Protein AF-A0A2N3H0E6-F1 (afdb_monomer_lite)

Foldseek 3Di:
DDPVCVVVLLVVLLVLLLLLLLVWQQVLLLVLLLVLLLQQQAAPRDPVSPVVSVVSLVVSRCVTPVVVLVVQLVCLVVLHDDLSPDPPSVSSVSNSVSNSCSNSVQRHVVLSVQLSVQLNVDHPRCSSVSSNVSSNVSSVVSNVVSVVVVVVD

Structure (mmCIF, N/CA/C/O backbone):
data_AF-A0A2N3H0E6-F1
#
_entry.id   AF-A0A2N3H0E6-F1
#
loop_
_atom_site.group_PDB
_atom_site.id
_atom_site.type_symbol
_atom_site.label_atom_id
_atom_site.label_alt_id
_atom_site.label_comp_id
_atom_site.label_asym_id
_atom_site.label_entity_id
_atom_site.label_seq_id
_atom_site.pdbx_PDB_ins_code
_atom_site.Cartn_x
_atom_site.Cartn_y
_atom_site.Cartn_z
_atom_site.occupancy
_atom_site.B_iso_or_equiv
_atom_site.auth_seq_id
_atom_site.auth_comp_id
_atom_site.auth_asym_id
_atom_site.auth_atom_id
_atom_site.pdbx_PDB_model_num
ATOM 1 N N . MET A 1 1 ? 5.108 -6.457 -32.841 1.00 70.19 1 MET A N 1
ATOM 2 C CA . MET A 1 1 ? 5.051 -7.295 -31.620 1.00 70.19 1 MET A CA 1
ATOM 3 C C . MET A 1 1 ? 3.881 -8.256 -31.773 1.00 70.19 1 MET A C 1
ATOM 5 O O . MET A 1 1 ? 2.819 -7.791 -32.167 1.00 70.19 1 MET A O 1
ATOM 9 N N . SER A 1 2 ? 4.055 -9.562 -31.554 1.00 88.44 2 SER A N 1
ATOM 10 C CA . SER A 1 2 ? 2.933 -10.513 -31.631 1.00 88.44 2 SER A CA 1
ATOM 11 C C . SER A 1 2 ? 2.057 -10.426 -30.376 1.00 88.44 2 SER A C 1
ATOM 13 O O . SER A 1 2 ? 2.540 -10.040 -29.311 1.00 88.44 2 SER A O 1
ATOM 15 N N . PHE A 1 3 ? 0.779 -10.808 -30.479 1.00 88.19 3 PHE A N 1
ATOM 16 C CA . PHE A 1 3 ? -0.128 -10.868 -29.324 1.00 88.19 3 PHE A CA 1
ATOM 17 C C . PHE A 1 3 ? 0.432 -11.765 -28.209 1.00 88.19 3 PHE A C 1
ATOM 19 O O . PHE A 1 3 ? 0.458 -11.368 -27.048 1.00 88.19 3 PHE A O 1
ATOM 26 N N . ALA A 1 4 ? 0.982 -12.927 -28.574 1.00 89.06 4 ALA A N 1
ATOM 27 C CA . ALA A 1 4 ? 1.628 -13.834 -27.630 1.00 89.06 4 ALA A CA 1
ATOM 28 C C . ALA A 1 4 ? 2.804 -13.172 -26.888 1.00 89.06 4 ALA A C 1
ATOM 30 O O . ALA A 1 4 ? 2.908 -13.322 -25.676 1.00 89.06 4 ALA A O 1
ATOM 31 N N . ALA A 1 5 ? 3.650 -12.398 -27.582 1.00 85.50 5 ALA A N 1
ATOM 32 C CA . ALA A 1 5 ? 4.758 -11.669 -26.957 1.00 85.50 5 ALA A CA 1
ATOM 33 C C . ALA A 1 5 ? 4.280 -10.552 -26.012 1.00 85.50 5 ALA A C 1
ATOM 35 O O . ALA A 1 5 ? 4.937 -10.258 -25.016 1.00 85.50 5 ALA A O 1
ATOM 36 N N . LEU A 1 6 ? 3.132 -9.935 -26.306 1.00 89.00 6 LEU A N 1
ATOM 37 C CA . LEU A 1 6 ? 2.523 -8.924 -25.441 1.00 89.00 6 LEU A CA 1
ATOM 38 C C . LEU A 1 6 ? 2.004 -9.548 -24.144 1.00 89.00 6 LEU A C 1
ATOM 40 O O . LEU A 1 6 ? 2.317 -9.059 -23.060 1.00 89.00 6 LEU A O 1
ATOM 44 N N . VAL A 1 7 ? 1.278 -10.661 -24.247 1.00 90.31 7 VAL A N 1
ATOM 45 C CA . VAL A 1 7 ? 0.735 -11.373 -23.083 1.00 90.31 7 VAL A CA 1
ATOM 46 C C . VAL A 1 7 ? 1.852 -11.929 -22.201 1.00 90.31 7 VAL A C 1
ATOM 48 O O . VAL A 1 7 ? 1.827 -11.723 -20.989 1.00 90.31 7 VAL A O 1
ATOM 51 N N . THR A 1 8 ? 2.859 -12.587 -22.781 1.00 90.56 8 THR A N 1
ATOM 52 C CA . THR A 1 8 ? 3.975 -13.145 -21.998 1.00 90.56 8 THR A CA 1
ATOM 53 C C . THR A 1 8 ? 4.836 -12.053 -21.368 1.00 90.56 8 THR A C 1
ATOM 55 O O . THR A 1 8 ? 5.227 -12.187 -20.208 1.00 90.56 8 THR A O 1
ATOM 58 N N . GLY A 1 9 ? 5.077 -10.949 -22.084 1.00 89.00 9 GLY A N 1
ATOM 59 C CA . GLY A 1 9 ? 5.770 -9.778 -21.550 1.00 89.00 9 GLY A CA 1
ATOM 60 C C . GLY A 1 9 ? 5.033 -9.158 -20.362 1.00 89.00 9 GLY A C 1
ATOM 61 O O . GLY A 1 9 ? 5.640 -8.928 -19.318 1.00 89.00 9 GLY A O 1
ATOM 62 N N . ALA A 1 10 ? 3.716 -8.965 -20.481 1.00 91.25 10 ALA A N 1
ATOM 63 C CA . ALA A 1 10 ? 2.890 -8.421 -19.406 1.00 91.25 10 ALA A CA 1
ATOM 64 C C . ALA A 1 10 ? 2.838 -9.361 -18.193 1.00 91.25 10 ALA A C 1
ATOM 66 O O . ALA A 1 10 ? 3.041 -8.917 -17.067 1.00 91.25 10 ALA A O 1
ATOM 67 N N . ALA A 1 11 ? 2.629 -10.662 -18.411 1.00 93.25 11 ALA A N 1
ATOM 68 C CA . ALA A 1 11 ? 2.586 -11.649 -17.335 1.00 93.25 11 ALA A CA 1
ATOM 69 C C . ALA A 1 11 ? 3.914 -11.717 -16.566 1.00 93.25 11 ALA A C 1
ATOM 71 O O . ALA A 1 11 ? 3.918 -11.717 -15.336 1.00 93.25 11 ALA A O 1
ATOM 72 N N . ARG A 1 12 ? 5.049 -11.711 -17.279 1.00 93.62 12 ARG A N 1
ATOM 73 C CA . ARG A 1 12 ? 6.379 -11.717 -16.656 1.00 93.62 12 ARG A CA 1
ATOM 74 C C . ARG A 1 12 ? 6.651 -10.431 -15.880 1.00 93.62 12 ARG A C 1
ATOM 76 O O . ARG A 1 12 ? 7.160 -10.511 -14.766 1.00 93.62 12 ARG A O 1
ATOM 83 N N . ALA A 1 13 ? 6.292 -9.276 -16.439 1.00 93.50 13 ALA A N 1
ATOM 84 C CA . ALA A 1 13 ? 6.423 -7.990 -15.761 1.00 93.50 13 ALA A CA 1
ATOM 85 C C . ALA A 1 13 ? 5.580 -7.929 -14.486 1.00 93.50 13 ALA A C 1
ATOM 87 O O . ALA A 1 13 ? 6.083 -7.518 -13.447 1.00 93.50 13 ALA A O 1
ATOM 88 N N . LEU A 1 14 ? 4.326 -8.385 -14.545 1.00 95.44 14 LEU A N 1
ATOM 89 C CA . LEU A 1 14 ? 3.442 -8.449 -13.382 1.00 95.44 14 LEU A CA 1
ATOM 90 C C . LEU A 1 14 ? 3.980 -9.398 -12.314 1.00 95.44 14 LEU A C 1
ATOM 92 O O . LEU A 1 14 ? 3.972 -9.041 -11.141 1.00 95.44 14 LEU A O 1
ATOM 96 N N . TRP A 1 15 ? 4.480 -10.570 -12.710 1.00 94.94 15 TRP A N 1
ATOM 97 C CA . TRP A 1 15 ? 5.106 -11.510 -11.783 1.00 94.94 15 TRP A CA 1
ATOM 98 C C . TRP A 1 15 ? 6.322 -10.889 -11.092 1.00 94.94 15 TRP A C 1
ATOM 100 O O . TRP A 1 15 ? 6.386 -10.874 -9.869 1.00 94.94 15 TRP A O 1
ATOM 110 N N . GLN A 1 16 ? 7.247 -10.304 -11.858 1.00 93.75 16 GLN A N 1
ATOM 111 C CA . GLN A 1 16 ? 8.435 -9.637 -11.313 1.00 93.75 16 GLN A CA 1
ATOM 112 C C . GLN A 1 16 ? 8.069 -8.447 -10.421 1.00 93.75 16 GLN A C 1
ATOM 114 O O . GLN A 1 16 ? 8.630 -8.293 -9.339 1.00 93.75 16 GLN A O 1
ATOM 119 N N . GLY A 1 17 ? 7.102 -7.633 -10.847 1.00 93.81 17 GLY A N 1
ATOM 120 C CA . GLY A 1 17 ? 6.572 -6.527 -10.060 1.00 93.81 17 GLY A CA 1
ATOM 121 C C . GLY A 1 17 ? 5.981 -7.017 -8.743 1.00 93.81 17 GLY A C 1
ATOM 122 O O . GLY A 1 17 ? 6.310 -6.485 -7.690 1.00 93.81 17 GLY A O 1
ATOM 123 N N . ALA A 1 18 ? 5.186 -8.088 -8.771 1.00 94.50 18 ALA A N 1
ATOM 124 C CA . ALA A 1 18 ? 4.644 -8.702 -7.565 1.00 94.50 18 ALA A CA 1
ATOM 125 C C . ALA A 1 18 ? 5.744 -9.254 -6.646 1.00 94.50 18 ALA A C 1
ATOM 127 O O . ALA A 1 18 ? 5.693 -9.020 -5.441 1.00 94.50 18 ALA A O 1
ATOM 128 N N . SER A 1 19 ? 6.767 -9.917 -7.195 1.00 93.81 19 SER A N 1
ATOM 129 C CA . SER A 1 19 ? 7.919 -10.411 -6.426 1.00 93.81 19 SER A CA 1
ATOM 130 C C . SER A 1 19 ? 8.725 -9.294 -5.755 1.00 93.81 19 SER A C 1
ATOM 132 O O . SER A 1 19 ? 9.289 -9.511 -4.685 1.00 93.81 19 SER A O 1
ATOM 134 N N . LEU A 1 20 ? 8.774 -8.097 -6.344 1.00 93.12 20 LEU A N 1
ATOM 135 C CA . LEU A 1 20 ? 9.338 -6.916 -5.685 1.00 93.12 20 LEU A CA 1
ATOM 136 C C . LEU A 1 20 ? 8.363 -6.325 -4.660 1.00 93.12 20 LEU A C 1
ATOM 138 O O . LEU A 1 20 ? 8.772 -5.914 -3.580 1.00 93.12 20 LEU A O 1
ATOM 142 N N . GLY A 1 21 ? 7.065 -6.320 -4.961 1.00 92.75 21 GLY A N 1
ATOM 143 C CA . GLY A 1 21 ? 6.038 -5.763 -4.082 1.00 92.75 21 GLY A CA 1
ATOM 144 C C . GLY A 1 21 ? 5.794 -6.543 -2.800 1.00 92.75 21 GLY A C 1
ATOM 145 O O . GLY A 1 21 ? 5.387 -5.941 -1.810 1.00 92.75 21 GLY A O 1
ATOM 146 N N . ILE A 1 22 ? 6.088 -7.844 -2.766 1.00 93.56 22 ILE A N 1
ATOM 147 C CA . ILE A 1 22 ? 6.086 -8.592 -1.502 1.00 93.56 22 ILE A CA 1
ATOM 148 C C . ILE A 1 22 ? 7.212 -8.133 -0.562 1.00 93.56 22 ILE A C 1
ATOM 150 O O . ILE A 1 22 ? 7.071 -8.279 0.643 1.00 93.56 22 ILE A O 1
ATOM 154 N N . GLN A 1 23 ? 8.281 -7.513 -1.073 1.00 91.81 23 GLN A N 1
ATOM 155 C CA . GLN A 1 23 ? 9.381 -6.952 -0.275 1.00 91.81 23 GLN A CA 1
ATOM 156 C C . GLN A 1 23 ? 9.071 -5.519 0.195 1.00 91.81 23 GLN A C 1
ATOM 158 O O . GLN A 1 23 ? 9.923 -4.635 0.135 1.00 91.81 23 GLN A O 1
ATOM 163 N N . TYR A 1 24 ? 7.829 -5.275 0.617 1.00 92.75 24 TYR A N 1
ATOM 164 C CA . TYR A 1 24 ? 7.395 -3.979 1.139 1.00 92.75 24 TYR A CA 1
ATOM 165 C C . TYR A 1 24 ? 8.130 -3.623 2.436 1.00 92.75 24 TYR A C 1
ATOM 167 O O . TYR A 1 24 ? 8.598 -4.504 3.162 1.00 92.75 24 TYR A O 1
ATOM 175 N N . ASN A 1 25 ? 8.177 -2.337 2.784 1.00 95.44 25 ASN A N 1
ATOM 176 C CA . ASN A 1 25 ? 8.755 -1.893 4.050 1.00 95.44 25 ASN A CA 1
ATOM 177 C C . ASN A 1 25 ? 7.825 -2.207 5.248 1.00 95.44 25 ASN A C 1
ATOM 179 O O . ASN A 1 25 ? 6.807 -1.526 5.436 1.00 95.44 25 ASN A O 1
ATOM 183 N N . PRO A 1 26 ? 8.158 -3.185 6.118 1.00 93.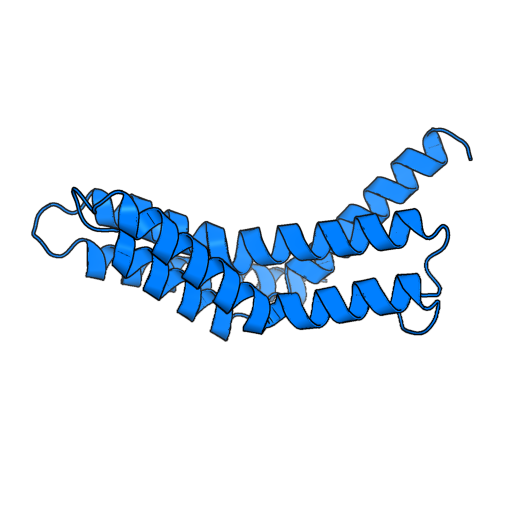19 26 PRO A N 1
ATOM 184 C CA . PRO A 1 26 ? 7.234 -3.646 7.151 1.00 93.19 26 PRO A CA 1
ATOM 185 C C . PRO A 1 26 ? 7.037 -2.624 8.272 1.00 93.19 26 PRO A C 1
ATOM 187 O O . PRO A 1 26 ? 5.967 -2.581 8.873 1.00 93.19 26 PRO A O 1
ATOM 190 N N . VAL A 1 27 ? 8.030 -1.773 8.546 1.00 95.88 27 VAL A N 1
ATOM 191 C CA . VAL A 1 27 ? 7.960 -0.784 9.632 1.00 95.88 27 VAL A CA 1
ATOM 192 C C . VAL A 1 27 ? 6.902 0.269 9.315 1.00 95.88 27 VAL A C 1
ATOM 194 O O . VAL A 1 27 ? 6.001 0.513 10.122 1.00 95.88 27 VAL A O 1
ATOM 197 N N . PHE A 1 28 ? 6.969 0.856 8.117 1.00 96.69 28 PHE A N 1
ATOM 198 C CA . PHE A 1 28 ? 5.967 1.824 7.674 1.00 96.69 28 PHE A CA 1
ATOM 199 C C . PHE A 1 28 ? 4.614 1.161 7.398 1.00 96.69 28 PHE A C 1
ATOM 201 O O . PHE A 1 28 ? 3.585 1.762 7.712 1.00 96.69 28 PHE A O 1
ATOM 208 N N . GLY A 1 29 ? 4.608 -0.075 6.884 1.00 95.38 29 GLY A N 1
ATOM 209 C CA . GLY A 1 29 ? 3.399 -0.883 6.699 1.00 95.38 29 GLY A CA 1
ATOM 210 C C . GLY A 1 29 ? 2.603 -1.052 7.991 1.00 95.38 29 GLY A C 1
ATOM 211 O O . GLY A 1 29 ? 1.449 -0.624 8.075 1.00 95.38 29 GLY A O 1
ATOM 212 N N . ILE A 1 30 ? 3.255 -1.572 9.038 1.00 97.12 30 ILE A N 1
ATOM 213 C CA . ILE A 1 30 ? 2.658 -1.757 10.367 1.00 97.12 30 ILE A CA 1
ATOM 214 C C . ILE A 1 30 ? 2.181 -0.416 10.929 1.00 97.12 30 ILE A C 1
ATOM 216 O O . ILE A 1 30 ? 1.024 -0.301 11.330 1.00 97.12 30 ILE A O 1
ATOM 220 N N . ALA A 1 31 ? 3.040 0.607 10.951 1.00 97.50 31 ALA A N 1
ATOM 221 C CA . ALA A 1 31 ? 2.693 1.900 11.539 1.00 97.50 31 ALA A CA 1
ATOM 222 C C . ALA A 1 31 ? 1.477 2.538 10.845 1.00 97.50 31 ALA A C 1
ATOM 224 O O . ALA A 1 31 ? 0.510 2.921 11.509 1.00 97.50 31 ALA A O 1
ATOM 225 N N . GLY A 1 32 ? 1.486 2.596 9.510 1.00 97.00 32 GLY A N 1
ATOM 226 C CA . GLY A 1 32 ? 0.380 3.139 8.723 1.00 97.00 32 GLY A CA 1
ATOM 227 C C . GLY A 1 32 ? -0.914 2.354 8.924 1.00 97.00 32 GLY A C 1
ATOM 228 O O . GLY A 1 32 ? -1.965 2.949 9.180 1.00 97.00 32 GLY A O 1
ATOM 229 N N . ALA A 1 33 ? -0.838 1.022 8.879 1.00 97.12 33 ALA A N 1
ATOM 230 C CA . ALA A 1 33 ? -2.000 0.161 9.052 1.00 97.12 33 ALA A CA 1
ATOM 231 C C . ALA A 1 33 ? -2.619 0.276 10.448 1.00 97.12 33 ALA A C 1
ATOM 233 O O . ALA A 1 33 ? -3.842 0.364 10.573 1.00 97.12 33 ALA A O 1
ATOM 234 N N . VAL A 1 34 ? -1.791 0.322 11.492 1.00 97.50 34 VAL A N 1
ATOM 235 C CA . VAL A 1 34 ? -2.230 0.446 12.886 1.00 97.50 34 VAL A CA 1
ATOM 236 C C . VAL A 1 34 ? -2.924 1.778 13.129 1.00 97.50 34 VAL A C 1
ATOM 238 O O . VAL A 1 34 ? -4.018 1.795 13.695 1.00 97.50 34 VAL A O 1
ATOM 241 N N . ILE A 1 35 ? -2.336 2.888 12.677 1.00 97.31 35 ILE A N 1
ATOM 242 C CA . ILE A 1 35 ? -2.928 4.218 12.866 1.00 97.31 35 ILE A CA 1
ATOM 243 C C . ILE A 1 35 ? -4.240 4.325 12.072 1.00 97.31 35 ILE A C 1
ATOM 245 O O . ILE A 1 35 ? -5.257 4.771 12.611 1.00 97.31 35 ILE A O 1
ATOM 249 N N . ALA A 1 36 ? -4.268 3.859 10.819 1.00 96.50 36 ALA A N 1
ATOM 250 C CA . ALA A 1 36 ? -5.487 3.850 10.010 1.00 96.50 36 ALA A CA 1
ATOM 251 C C . ALA A 1 36 ? -6.591 2.973 10.632 1.00 96.50 36 ALA A C 1
ATOM 253 O O . ALA A 1 36 ? -7.762 3.372 10.671 1.00 96.50 36 ALA A O 1
ATOM 254 N N . ALA A 1 37 ? -6.221 1.810 11.174 1.00 96.12 37 ALA A N 1
ATOM 255 C CA . ALA A 1 37 ? -7.137 0.922 11.873 1.00 96.12 37 ALA A CA 1
ATOM 256 C C . ALA A 1 37 ? -7.666 1.529 13.173 1.00 96.12 37 ALA A C 1
ATOM 258 O O . ALA A 1 37 ? -8.872 1.474 13.410 1.00 96.12 37 ALA A O 1
ATOM 259 N N . ALA A 1 38 ? -6.823 2.185 13.969 1.00 94.88 38 ALA A N 1
ATOM 260 C CA . ALA A 1 38 ? -7.250 2.895 15.173 1.00 94.88 38 ALA A CA 1
ATOM 261 C C . ALA A 1 38 ? -8.282 3.988 14.853 1.00 94.88 38 ALA A C 1
ATOM 263 O O . ALA A 1 38 ? -9.297 4.129 15.540 1.00 94.88 38 ALA A O 1
ATOM 264 N N . LEU A 1 39 ? -8.053 4.745 13.775 1.00 94.06 39 LEU A N 1
ATOM 265 C CA . LEU A 1 39 ? -8.913 5.861 13.389 1.00 94.06 39 LEU A CA 1
ATOM 266 C C . LEU A 1 39 ? -10.293 5.439 12.893 1.00 94.06 39 LEU A C 1
ATOM 268 O O . LEU A 1 39 ? -11.249 6.192 13.086 1.00 94.06 39 LEU A O 1
ATOM 272 N N . LEU A 1 40 ? -10.401 4.288 12.228 1.00 94.06 40 LEU A N 1
ATOM 273 C CA . LEU A 1 40 ? -11.626 3.886 11.529 1.00 94.06 40 LEU A CA 1
ATOM 274 C C . LEU A 1 40 ? -12.258 2.590 12.069 1.00 94.06 40 LEU A C 1
ATOM 276 O O . LEU A 1 40 ? -13.372 2.220 11.677 1.00 94.06 40 LEU A O 1
ATOM 280 N N . GLY A 1 41 ? -11.560 1.913 12.974 1.00 87.88 41 GLY A N 1
ATOM 281 C CA . GLY A 1 41 ? -11.917 0.619 13.535 1.00 87.88 41 GLY A CA 1
ATOM 282 C C . GLY A 1 41 ? -12.813 0.673 14.763 1.00 87.88 41 GLY A C 1
ATOM 283 O O . GLY A 1 41 ? -12.958 -0.342 15.414 1.00 87.88 41 GLY A O 1
ATOM 284 N N . TYR A 1 42 ? -13.437 1.796 15.109 1.00 87.00 42 TYR A N 1
ATOM 285 C CA . TYR A 1 42 ? -14.470 1.813 16.150 1.00 87.00 42 TYR A CA 1
ATOM 286 C C . TY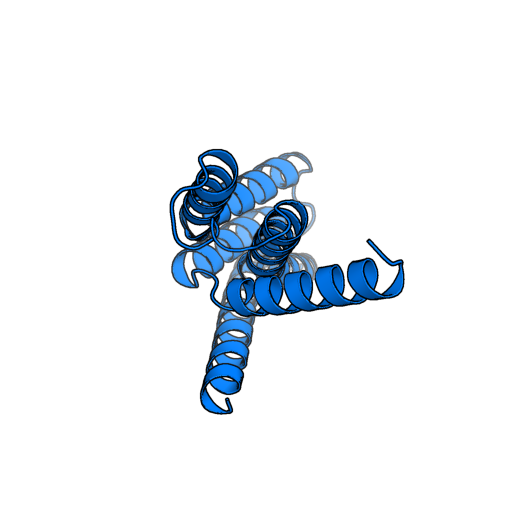R A 1 42 ? -15.877 1.956 15.543 1.00 87.00 42 TYR A C 1
ATOM 288 O O . TYR A 1 42 ? -16.030 2.466 14.422 1.00 87.00 42 TYR A O 1
ATOM 296 N N . PRO A 1 43 ? -16.929 1.498 16.249 1.00 82.44 43 PRO A N 1
ATOM 297 C CA . PRO A 1 43 ? -18.299 1.596 15.760 1.00 82.44 43 PRO A CA 1
ATOM 298 C C . PRO A 1 43 ? -18.697 3.052 15.496 1.00 82.44 43 PRO A C 1
ATOM 300 O O . PRO A 1 43 ? -18.432 3.933 16.308 1.00 82.44 43 PRO A O 1
ATOM 303 N N . ARG A 1 44 ? -19.386 3.302 14.375 1.00 85.00 44 ARG A N 1
ATOM 304 C CA . ARG A 1 44 ? -19.905 4.634 13.991 1.00 85.00 44 ARG A CA 1
ATOM 305 C C . ARG A 1 44 ? -18.829 5.719 13.785 1.00 85.00 44 ARG A C 1
ATOM 307 O O . ARG A 1 44 ? -19.114 6.900 13.960 1.00 85.00 44 ARG A O 1
ATOM 314 N N . ALA A 1 45 ? -17.617 5.347 13.365 1.00 84.31 45 ALA A N 1
ATOM 315 C CA . ALA A 1 45 ? -16.591 6.321 12.987 1.00 84.31 45 ALA A CA 1
A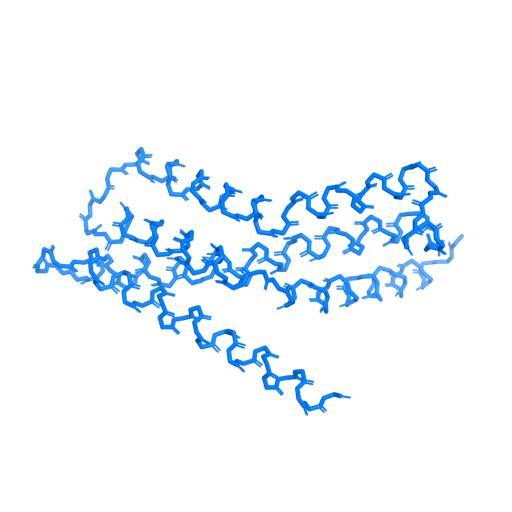TOM 316 C C . ALA A 1 45 ? -17.108 7.330 11.925 1.00 84.31 45 ALA A C 1
ATOM 318 O O . ALA A 1 45 ? -17.701 6.901 10.924 1.00 84.31 45 ALA A O 1
ATOM 319 N N . PRO A 1 46 ? -16.881 8.651 12.103 1.00 89.50 46 PRO A N 1
ATOM 320 C CA . PRO A 1 46 ? -17.294 9.678 11.151 1.00 89.50 46 PRO A CA 1
ATOM 321 C C . PRO A 1 46 ? -16.748 9.419 9.748 1.00 89.50 46 PRO A C 1
ATOM 323 O O . PRO A 1 46 ? -15.633 8.920 9.579 1.00 89.50 46 PRO A O 1
ATOM 326 N N . ARG A 1 47 ? -17.512 9.808 8.720 1.00 88.62 47 ARG A N 1
ATOM 327 C CA . ARG A 1 47 ? -17.101 9.628 7.317 1.00 88.62 47 ARG A CA 1
ATOM 328 C C . ARG A 1 47 ? -15.797 10.359 6.992 1.00 88.62 47 ARG A C 1
ATOM 330 O O . ARG A 1 47 ? -15.003 9.820 6.233 1.00 88.62 47 ARG A O 1
ATOM 337 N N . GLU A 1 48 ? -15.548 11.509 7.614 1.00 92.88 48 GLU A N 1
ATOM 338 C CA . GLU A 1 48 ? -14.307 12.280 7.458 1.00 92.88 48 GLU A CA 1
ATOM 339 C C . GLU A 1 48 ? -13.056 11.467 7.831 1.00 92.88 48 GLU A C 1
ATOM 341 O O . GLU A 1 48 ? -12.030 11.547 7.161 1.00 92.88 48 GLU A O 1
ATOM 346 N N . ARG A 1 49 ? -13.149 10.573 8.825 1.00 91.31 49 ARG A N 1
ATOM 347 C CA . ARG A 1 49 ? -1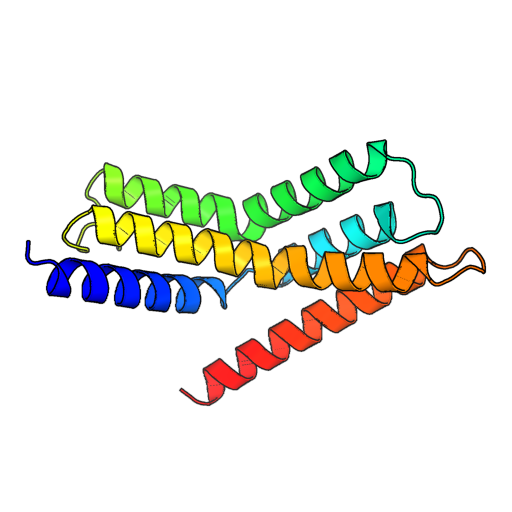2.017 9.718 9.218 1.00 91.31 49 ARG A CA 1
ATOM 348 C C . ARG A 1 49 ? -11.594 8.736 8.132 1.00 91.31 49 ARG A C 1
ATOM 350 O O . ARG A 1 49 ? -10.475 8.238 8.182 1.00 91.31 49 ARG A O 1
ATOM 357 N N . ARG A 1 50 ? -12.451 8.461 7.140 1.00 93.44 50 ARG A N 1
ATOM 358 C CA . ARG A 1 50 ? -12.080 7.643 5.973 1.00 93.44 50 ARG A CA 1
ATOM 359 C C . ARG A 1 50 ? -11.013 8.339 5.138 1.00 93.44 50 ARG A C 1
ATOM 361 O O . ARG A 1 50 ? -10.083 7.675 4.697 1.00 93.44 50 ARG A O 1
ATOM 368 N N . PHE A 1 51 ? -11.144 9.655 4.960 1.00 95.50 51 PHE A N 1
ATOM 369 C CA . PHE A 1 51 ? -10.149 10.456 4.255 1.00 95.50 51 PHE A CA 1
ATOM 370 C C . PHE A 1 51 ? -8.815 10.422 5.003 1.00 95.50 51 PHE A C 1
ATOM 372 O O . PHE A 1 51 ? -7.801 10.063 4.418 1.00 95.50 51 PHE A O 1
ATOM 379 N N . TRP A 1 52 ? -8.833 10.671 6.316 1.00 96.25 52 TRP A N 1
ATOM 380 C CA . TRP A 1 52 ? -7.626 10.638 7.147 1.00 96.25 52 TRP A CA 1
ATOM 381 C C . TRP A 1 52 ? -6.952 9.261 7.189 1.00 96.25 52 TRP A C 1
ATOM 383 O O . TRP A 1 52 ? -5.736 9.177 7.051 1.00 96.25 52 TRP A O 1
ATOM 393 N N . ALA A 1 53 ? -7.723 8.176 7.309 1.00 95.75 53 ALA A N 1
ATOM 394 C CA . ALA A 1 53 ? -7.183 6.819 7.248 1.00 95.75 53 ALA A CA 1
ATOM 395 C C . ALA A 1 53 ? -6.526 6.529 5.886 1.00 95.75 53 ALA A C 1
ATOM 397 O O . ALA A 1 53 ? -5.428 5.980 5.841 1.00 95.75 53 ALA A O 1
ATOM 398 N N . GLY A 1 54 ? -7.161 6.947 4.785 1.00 97.12 54 GLY A N 1
ATOM 399 C CA . GLY A 1 54 ? -6.578 6.847 3.445 1.00 97.12 54 GLY A CA 1
ATOM 400 C C . GLY A 1 54 ? -5.301 7.677 3.295 1.00 97.12 54 GLY A C 1
ATOM 401 O O . GLY A 1 54 ? -4.311 7.175 2.772 1.00 97.12 54 GLY A O 1
ATOM 402 N N . ALA A 1 55 ? -5.293 8.909 3.811 1.00 97.56 55 ALA A N 1
ATOM 403 C CA . ALA A 1 55 ? -4.125 9.786 3.792 1.00 97.56 55 ALA A CA 1
ATOM 404 C C . ALA A 1 55 ? -2.949 9.188 4.577 1.00 97.56 55 ALA A C 1
ATOM 406 O O . ALA A 1 55 ? -1.826 9.190 4.086 1.00 97.56 55 ALA A O 1
ATOM 407 N N . ILE A 1 56 ? -3.201 8.612 5.754 1.00 97.88 56 ILE A N 1
ATOM 408 C CA . ILE A 1 56 ? -2.172 7.939 6.558 1.00 97.88 56 ILE A CA 1
ATOM 409 C C . ILE A 1 56 ? -1.586 6.738 5.824 1.00 97.88 56 ILE A C 1
ATOM 411 O O . ILE A 1 56 ? -0.367 6.589 5.797 1.00 97.88 56 ILE A O 1
ATOM 415 N N . ILE A 1 57 ? -2.426 5.911 5.196 1.00 97.88 57 ILE A N 1
ATOM 416 C CA . ILE A 1 57 ? -1.953 4.775 4.395 1.00 97.88 57 ILE A CA 1
ATOM 417 C C . ILE A 1 57 ? -1.102 5.266 3.222 1.00 97.88 57 ILE A C 1
ATOM 419 O O . ILE A 1 57 ? -0.017 4.738 3.001 1.00 97.88 57 ILE A O 1
ATOM 423 N N . ALA A 1 58 ? -1.554 6.298 2.506 1.00 97.88 58 ALA A N 1
ATOM 424 C CA . ALA A 1 58 ? -0.815 6.865 1.384 1.00 97.88 58 ALA A CA 1
ATOM 425 C C . ALA A 1 58 ? 0.537 7.454 1.820 1.00 97.88 58 ALA A C 1
ATOM 427 O O . ALA A 1 58 ? 1.546 7.192 1.175 1.00 97.88 58 ALA A O 1
ATOM 428 N N . ILE A 1 59 ? 0.578 8.202 2.928 1.00 98.25 59 ILE A N 1
ATOM 429 C CA . ILE A 1 59 ? 1.813 8.785 3.475 1.00 98.25 59 ILE A CA 1
ATOM 430 C C . ILE A 1 59 ? 2.772 7.685 3.934 1.00 98.2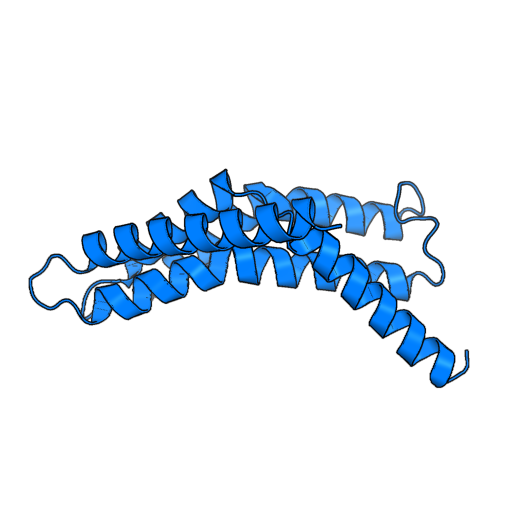5 59 ILE A C 1
ATOM 432 O O . ILE A 1 59 ? 3.953 7.732 3.599 1.00 98.25 59 ILE A O 1
ATOM 436 N N . ALA A 1 60 ? 2.279 6.686 4.667 1.00 98.00 60 ALA A N 1
ATOM 437 C CA . ALA A 1 60 ? 3.097 5.570 5.125 1.00 98.00 60 ALA A CA 1
ATOM 438 C C . ALA A 1 60 ? 3.659 4.762 3.946 1.00 98.00 60 ALA A C 1
ATOM 440 O O . ALA A 1 60 ? 4.839 4.414 3.949 1.00 98.00 60 ALA A O 1
ATOM 441 N N . TRP A 1 61 ? 2.840 4.505 2.921 1.00 98.38 61 TRP A N 1
ATOM 442 C CA . TRP A 1 61 ? 3.289 3.835 1.704 1.00 98.38 61 TRP A CA 1
ATOM 443 C C . TRP A 1 61 ? 4.325 4.665 0.953 1.00 98.38 61 TRP A C 1
ATOM 445 O O . TRP A 1 61 ? 5.367 4.129 0.592 1.00 98.38 61 TRP A O 1
ATOM 455 N N . LEU A 1 62 ? 4.097 5.970 0.775 1.00 97.81 62 LEU A N 1
ATOM 456 C CA . LEU A 1 62 ? 5.063 6.869 0.138 1.00 97.81 62 LEU A CA 1
ATOM 457 C C . LEU A 1 62 ? 6.406 6.877 0.874 1.00 97.81 62 LEU A C 1
ATOM 459 O O . LEU A 1 62 ? 7.444 6.749 0.229 1.00 97.81 62 LEU A O 1
ATOM 463 N N . ALA A 1 63 ? 6.382 6.998 2.202 1.00 97.69 63 ALA A N 1
ATOM 464 C CA . ALA A 1 63 ? 7.584 7.027 3.030 1.00 97.69 63 ALA A CA 1
ATOM 465 C C . ALA A 1 63 ? 8.341 5.689 3.040 1.00 97.69 63 ALA A C 1
ATOM 467 O O . ALA A 1 63 ? 9.567 5.694 3.111 1.00 97.69 63 ALA A O 1
ATOM 468 N N . GLY A 1 64 ? 7.628 4.561 2.975 1.00 96.69 64 GLY A N 1
ATOM 469 C CA . GLY A 1 64 ? 8.239 3.233 2.973 1.00 96.69 64 GLY A CA 1
ATOM 470 C C . GLY A 1 64 ? 8.757 2.802 1.603 1.00 96.69 64 GLY A C 1
ATOM 471 O O . GLY A 1 64 ? 9.948 2.546 1.459 1.00 96.69 64 GLY A O 1
ATOM 472 N N . ASP A 1 65 ? 7.870 2.746 0.608 1.00 96.25 65 ASP A N 1
ATOM 473 C CA . ASP A 1 65 ? 8.163 2.175 -0.714 1.00 96.25 65 ASP A CA 1
ATOM 474 C C . ASP A 1 65 ? 7.942 3.179 -1.854 1.00 96.25 65 ASP A C 1
ATOM 476 O O . ASP A 1 65 ? 8.685 3.198 -2.835 1.00 96.25 65 ASP A O 1
ATOM 480 N N . GLY A 1 66 ? 6.919 4.029 -1.750 1.00 95.50 66 GLY A N 1
ATOM 481 C CA . GLY A 1 66 ? 6.414 4.812 -2.875 1.00 95.50 66 GLY A CA 1
ATOM 482 C C . GLY A 1 66 ? 7.425 5.808 -3.438 1.00 95.50 66 GLY A C 1
ATOM 483 O O . GLY A 1 66 ? 7.541 5.915 -4.655 1.00 95.50 66 GLY A O 1
ATOM 484 N N . LEU A 1 67 ? 8.215 6.490 -2.601 1.00 96.81 67 LEU A N 1
ATOM 485 C CA . LEU A 1 67 ? 9.271 7.393 -3.084 1.00 96.81 67 LEU A CA 1
ATOM 486 C C . LEU A 1 67 ? 10.376 6.647 -3.842 1.00 96.81 67 LEU A C 1
ATOM 488 O O . LEU A 1 67 ? 10.843 7.128 -4.876 1.00 96.81 67 LEU A O 1
ATOM 492 N N . MET A 1 68 ? 10.758 5.456 -3.375 1.00 95.25 68 MET A N 1
ATOM 493 C CA . MET A 1 68 ? 11.712 4.606 -4.085 1.00 95.25 68 MET A CA 1
ATOM 494 C C . MET A 1 68 ? 11.131 4.165 -5.432 1.00 95.25 68 MET A C 1
ATOM 496 O O . MET A 1 68 ? 11.799 4.303 -6.455 1.00 95.25 68 MET A O 1
ATOM 500 N N . ILE A 1 69 ? 9.886 3.684 -5.449 1.00 95.50 69 ILE A N 1
ATOM 501 C CA . ILE A 1 69 ? 9.197 3.245 -6.670 1.00 95.50 69 ILE A CA 1
ATOM 502 C C . ILE A 1 69 ? 9.081 4.401 -7.673 1.00 95.50 69 ILE A C 1
ATOM 504 O O . ILE A 1 69 ? 9.366 4.211 -8.851 1.00 95.50 69 ILE A O 1
ATOM 508 N N . LEU A 1 70 ? 8.753 5.616 -7.221 1.00 94.75 70 LEU A N 1
ATOM 509 C CA . LEU A 1 70 ? 8.740 6.815 -8.067 1.00 94.75 70 LEU A CA 1
ATOM 510 C C . LEU A 1 70 ? 10.123 7.119 -8.660 1.00 94.75 70 LEU A C 1
ATOM 512 O O . LEU A 1 70 ? 10.218 7.462 -9.840 1.00 94.75 70 LEU A O 1
ATOM 516 N N . GLY A 1 71 ? 11.191 6.941 -7.877 1.00 93.31 71 GLY A N 1
ATOM 517 C CA . GLY A 1 71 ? 12.566 7.013 -8.373 1.00 93.31 71 GLY A CA 1
ATOM 518 C C . GLY A 1 71 ? 12.834 5.998 -9.488 1.00 93.31 71 GLY A C 1
ATOM 519 O O . GLY A 1 71 ? 13.380 6.357 -10.528 1.00 93.31 71 GLY A O 1
ATOM 520 N N . ARG A 1 72 ? 12.359 4.757 -9.334 1.00 92.50 72 ARG A N 1
ATOM 521 C CA . ARG A 1 72 ? 12.486 3.711 -10.365 1.00 92.50 72 ARG A CA 1
ATOM 522 C C . ARG A 1 72 ? 11.659 3.997 -11.615 1.00 92.50 72 ARG A C 1
ATOM 524 O O . ARG A 1 72 ? 12.119 3.717 -12.716 1.00 92.50 72 ARG A O 1
ATOM 531 N N . THR A 1 73 ? 10.482 4.606 -11.483 1.00 91.69 73 THR A N 1
ATOM 532 C CA . THR A 1 73 ? 9.712 5.088 -12.641 1.00 91.69 73 THR A CA 1
ATOM 533 C C . THR A 1 73 ? 10.502 6.133 -13.427 1.00 91.69 73 THR A C 1
ATOM 535 O O . THR A 1 73 ? 10.480 6.125 -14.657 1.00 91.69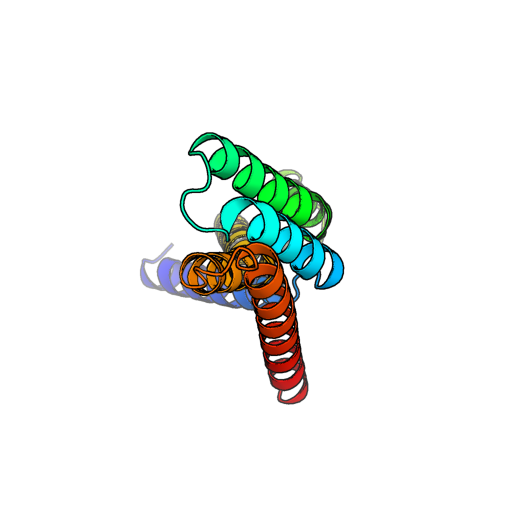 73 THR A O 1
ATOM 538 N N . ARG A 1 74 ? 11.217 7.021 -12.727 1.00 91.50 74 ARG A N 1
ATOM 539 C CA . ARG A 1 74 ? 12.051 8.049 -13.352 1.00 91.50 74 ARG A CA 1
ATOM 540 C C . ARG A 1 74 ? 13.261 7.456 -14.076 1.00 91.50 74 ARG A C 1
ATOM 542 O O . ARG A 1 74 ? 13.540 7.888 -15.184 1.00 91.50 74 ARG A O 1
ATOM 549 N N . GLU A 1 75 ? 13.896 6.420 -13.528 1.00 90.69 75 GLU A N 1
ATOM 550 C CA . GLU A 1 75 ? 14.966 5.672 -14.218 1.00 90.69 75 GLU A CA 1
ATOM 551 C C . GLU A 1 75 ? 14.521 5.135 -15.591 1.00 90.69 75 GLU A C 1
ATOM 553 O O . GLU A 1 75 ? 15.278 5.191 -16.560 1.00 90.69 75 GLU A O 1
ATOM 558 N N . VAL A 1 76 ? 13.275 4.655 -15.700 1.00 90.12 76 VAL A N 1
ATOM 559 C CA . VAL A 1 76 ? 12.704 4.182 -16.976 1.00 90.12 76 VAL A CA 1
ATOM 560 C C . VAL A 1 76 ? 12.537 5.327 -17.977 1.00 90.12 76 VAL A C 1
ATOM 562 O O . VAL A 1 76 ? 12.805 5.141 -19.161 1.00 90.12 76 VAL A O 1
ATOM 565 N N . VAL A 1 77 ? 12.100 6.502 -17.512 1.00 90.25 77 VAL A N 1
ATOM 566 C CA . VAL A 1 77 ? 11.916 7.697 -18.357 1.00 90.25 77 VAL A CA 1
ATOM 567 C C . VAL A 1 77 ? 13.259 8.245 -18.831 1.00 90.25 77 VAL A C 1
ATOM 569 O O . VAL A 1 77 ? 13.423 8.528 -20.015 1.00 90.25 77 VAL A O 1
ATOM 572 N N . ASP A 1 78 ? 14.211 8.369 -17.910 1.00 90.06 78 ASP A N 1
ATOM 573 C CA . ASP A 1 78 ? 15.526 8.950 -18.173 1.00 90.06 78 ASP A CA 1
ATOM 574 C C . ASP A 1 78 ? 16.435 7.969 -18.945 1.00 90.06 78 ASP A C 1
ATOM 576 O O . ASP A 1 78 ? 17.470 8.368 -19.475 1.00 90.06 78 ASP A O 1
ATOM 580 N N . GLY A 1 79 ? 16.053 6.688 -19.042 1.00 85.56 79 GLY A N 1
ATOM 581 C CA . GLY A 1 79 ? 16.818 5.654 -19.744 1.00 85.56 79 GLY A CA 1
ATOM 582 C C . GLY A 1 79 ? 18.124 5.282 -19.038 1.00 85.56 79 GLY A C 1
ATOM 583 O O . GLY A 1 79 ? 19.046 4.767 -19.671 1.00 85.56 79 GLY A O 1
ATOM 584 N N . VAL A 1 80 ? 18.216 5.538 -17.730 1.00 83.94 80 VAL A N 1
ATOM 585 C CA . VAL A 1 80 ? 19.407 5.303 -16.902 1.00 83.94 80 VAL A CA 1
ATOM 586 C C . VAL A 1 80 ? 18.995 4.575 -15.626 1.00 83.94 80 VAL A C 1
ATOM 588 O O . VAL A 1 80 ? 18.044 4.982 -14.970 1.00 83.94 80 VAL A O 1
ATOM 591 N N . GLY A 1 81 ? 19.722 3.522 -15.241 1.00 85.12 81 GLY A N 1
ATOM 592 C CA . GLY A 1 81 ? 19.491 2.789 -13.990 1.00 85.12 81 GLY A CA 1
ATOM 593 C C . GLY A 1 81 ? 19.081 1.331 -14.191 1.00 85.12 81 GLY A C 1
ATOM 594 O O . GLY A 1 81 ? 19.213 0.770 -15.278 1.00 85.12 81 GLY A O 1
ATOM 595 N N . ALA A 1 82 ? 18.589 0.700 -13.124 1.00 80.31 82 ALA A N 1
ATOM 596 C CA . ALA A 1 82 ? 18.381 -0.751 -13.088 1.00 80.31 82 ALA A CA 1
ATOM 597 C C . ALA A 1 82 ? 17.270 -1.214 -14.046 1.00 80.31 82 ALA A C 1
ATOM 599 O O . ALA A 1 82 ? 17.351 -2.301 -14.618 1.00 80.31 82 ALA A O 1
ATOM 600 N N . PHE A 1 83 ? 16.252 -0.376 -14.255 1.00 84.00 83 PHE A N 1
ATOM 601 C CA . PHE A 1 83 ? 15.117 -0.686 -15.129 1.00 84.00 83 PHE A CA 1
ATOM 602 C C . PHE A 1 83 ? 15.264 -0.157 -16.561 1.00 84.00 83 PHE A C 1
ATOM 604 O O . PHE A 1 83 ? 14.442 -0.493 -17.410 1.00 84.00 83 PHE A O 1
ATOM 611 N N . ALA A 1 84 ? 16.327 0.593 -16.866 1.00 81.62 84 ALA A N 1
ATOM 612 C CA . ALA A 1 84 ? 16.577 1.124 -18.209 1.00 81.62 84 ALA A CA 1
ATOM 613 C C . ALA A 1 84 ? 16.824 0.024 -19.257 1.00 81.62 84 ALA A C 1
ATOM 615 O O . ALA A 1 84 ? 16.543 0.197 -20.440 1.00 81.62 84 ALA A O 1
ATOM 616 N N . HIS A 1 85 ? 17.321 -1.136 -18.821 1.00 82.88 85 HIS A N 1
ATOM 617 C CA . HIS A 1 85 ? 17.584 -2.286 -19.688 1.00 82.88 85 HIS A CA 1
ATOM 618 C C . HIS A 1 85 ? 16.328 -3.112 -20.010 1.00 82.88 85 HIS A C 1
ATOM 620 O O . HIS A 1 85 ? 16.376 -4.002 -20.863 1.00 82.88 85 HIS A O 1
ATOM 626 N N . VAL A 1 86 ? 15.199 -2.842 -19.343 1.00 85.12 86 VAL A N 1
ATOM 627 C CA . VAL A 1 86 ? 13.943 -3.555 -19.589 1.00 85.12 86 VAL A CA 1
ATOM 628 C C . VAL A 1 86 ? 13.330 -3.040 -20.885 1.00 85.12 86 VAL A C 1
ATOM 630 O O . VAL A 1 86 ? 12.772 -1.946 -20.956 1.00 85.12 86 VAL A O 1
ATOM 633 N N . THR A 1 87 ? 13.424 -3.862 -21.926 1.00 79.56 87 THR A N 1
ATOM 634 C CA . THR A 1 87 ? 12.867 -3.568 -23.243 1.00 79.56 87 THR A CA 1
ATOM 635 C C . THR A 1 87 ? 11.735 -4.541 -23.578 1.00 79.56 87 THR A C 1
ATOM 637 O O . THR A 1 87 ? 11.849 -5.740 -23.318 1.00 79.56 87 THR A O 1
ATOM 640 N N . PRO A 1 88 ? 10.637 -4.061 -24.183 1.00 87.25 88 PRO A N 1
ATOM 641 C CA . PRO A 1 88 ? 10.300 -2.654 -24.438 1.00 87.25 88 PRO A CA 1
ATOM 642 C C . PRO A 1 88 ? 9.915 -1.875 -23.160 1.00 87.25 88 PRO A C 1
ATOM 644 O O . PRO A 1 88 ? 9.442 -2.469 -22.198 1.00 87.25 88 PRO A O 1
ATOM 647 N N . ALA A 1 89 ? 10.022 -0.539 -23.175 1.00 88.38 89 ALA A N 1
ATOM 648 C CA . ALA A 1 89 ? 9.799 0.316 -21.994 1.00 88.38 89 ALA A CA 1
ATOM 649 C C . ALA A 1 89 ? 8.421 0.146 -21.318 1.00 88.38 89 ALA A C 1
ATOM 651 O O . ALA A 1 89 ? 8.303 0.263 -20.100 1.00 88.38 89 ALA A O 1
ATOM 652 N N . TRP A 1 90 ? 7.370 -0.194 -22.077 1.00 89.44 90 TRP A N 1
ATOM 653 C CA . TRP A 1 90 ? 6.046 -0.467 -21.503 1.00 89.44 90 TRP A CA 1
ATOM 654 C C . TRP A 1 90 ? 6.067 -1.633 -20.497 1.00 89.44 90 TRP A C 1
ATOM 656 O O . TRP A 1 90 ? 5.319 -1.606 -19.523 1.00 89.44 90 TRP A O 1
ATOM 666 N N . VAL A 1 91 ? 6.953 -2.619 -20.686 1.00 92.56 91 VAL A N 1
ATOM 667 C CA . VAL A 1 91 ? 7.140 -3.759 -19.770 1.00 92.56 91 VAL A CA 1
ATOM 668 C C . VAL A 1 91 ? 7.672 -3.271 -18.424 1.00 92.56 91 VAL A C 1
ATOM 670 O O . VAL A 1 91 ? 7.205 -3.722 -17.380 1.00 92.56 91 VAL A O 1
ATOM 673 N N . ALA A 1 92 ? 8.593 -2.305 -18.439 1.00 92.69 92 ALA A N 1
ATOM 674 C CA . ALA A 1 92 ? 9.135 -1.697 -17.229 1.00 92.69 92 ALA A CA 1
ATOM 675 C C . ALA A 1 92 ? 8.041 -0.965 -16.436 1.00 92.69 92 ALA A C 1
ATOM 677 O O . ALA A 1 92 ? 7.936 -1.146 -15.226 1.00 92.69 92 ALA A O 1
ATOM 678 N N . TYR A 1 93 ? 7.164 -0.214 -17.112 1.00 94.00 93 TYR A N 1
ATOM 679 C CA . TYR A 1 93 ? 6.035 0.446 -16.447 1.00 94.00 93 TYR A CA 1
ATOM 680 C C . TYR A 1 93 ? 5.035 -0.545 -15.848 1.00 94.00 93 TYR A C 1
ATOM 682 O O . TYR A 1 93 ? 4.564 -0.325 -14.735 1.00 94.00 93 TYR A O 1
ATOM 690 N N . VAL A 1 94 ? 4.733 -1.648 -16.541 1.00 95.25 94 VAL A N 1
ATOM 691 C CA . VAL A 1 94 ? 3.858 -2.704 -16.001 1.00 95.25 94 VAL A CA 1
ATOM 692 C C . VAL A 1 94 ? 4.478 -3.349 -14.761 1.00 95.25 94 VAL A C 1
ATOM 694 O O . VAL A 1 94 ? 3.775 -3.572 -13.777 1.00 95.25 94 VAL A O 1
ATOM 697 N N . LEU A 1 95 ? 5.789 -3.601 -14.777 1.00 95.25 95 LEU A N 1
ATOM 698 C CA . LEU A 1 95 ? 6.521 -4.124 -13.624 1.00 95.25 95 LEU A CA 1
ATOM 699 C C . LEU A 1 95 ? 6.435 -3.161 -12.437 1.00 95.25 95 LEU A C 1
ATOM 701 O O . LEU A 1 95 ? 6.045 -3.569 -11.344 1.00 95.25 95 LEU A O 1
ATOM 705 N N . VAL A 1 96 ? 6.753 -1.883 -12.652 1.00 95.06 96 VAL A N 1
ATOM 706 C CA . VAL A 1 96 ? 6.731 -0.848 -11.605 1.00 95.06 96 VAL A CA 1
ATOM 707 C C . VAL A 1 96 ? 5.314 -0.639 -11.058 1.00 95.06 96 VAL A C 1
ATOM 709 O O . VAL A 1 96 ? 5.134 -0.507 -9.848 1.00 95.06 96 VAL A O 1
ATOM 712 N N . ALA A 1 97 ? 4.291 -0.682 -11.915 1.00 95.69 97 ALA A N 1
ATOM 713 C CA . ALA A 1 97 ? 2.895 -0.624 -11.490 1.00 95.69 97 ALA A CA 1
ATOM 714 C C . ALA A 1 97 ? 2.501 -1.852 -10.653 1.00 95.69 97 ALA A C 1
ATOM 716 O O . ALA A 1 97 ? 1.864 -1.704 -9.610 1.00 95.69 97 ALA A O 1
ATOM 717 N N . GLY A 1 98 ? 2.913 -3.054 -11.070 1.00 96.75 98 GLY A N 1
ATOM 718 C CA . GLY A 1 98 ? 2.711 -4.284 -10.302 1.00 96.75 98 GLY A CA 1
ATOM 719 C C . GLY A 1 98 ? 3.371 -4.211 -8.925 1.00 96.75 98 GLY A C 1
ATOM 720 O O . GLY A 1 98 ? 2.733 -4.531 -7.925 1.00 96.75 98 GLY A O 1
ATOM 721 N N . TRP A 1 99 ? 4.603 -3.703 -8.863 1.00 96.81 99 TRP A N 1
ATOM 722 C CA . TRP A 1 99 ? 5.311 -3.452 -7.608 1.00 96.81 99 TRP A CA 1
ATOM 723 C C . TRP A 1 99 ? 4.526 -2.505 -6.699 1.00 96.81 99 TRP A C 1
ATOM 725 O O . TRP A 1 99 ? 4.210 -2.874 -5.567 1.00 96.81 99 TRP A O 1
ATOM 735 N N . ALA A 1 100 ? 4.138 -1.333 -7.206 1.00 97.19 100 ALA A N 1
ATOM 736 C CA . ALA A 1 100 ? 3.389 -0.338 -6.443 1.00 97.19 100 ALA A CA 1
ATOM 737 C C . ALA A 1 100 ? 2.081 -0.896 -5.867 1.00 97.19 100 ALA A C 1
ATOM 739 O O . ALA A 1 100 ? 1.782 -0.697 -4.690 1.00 97.19 100 ALA A O 1
ATOM 740 N N . LEU A 1 101 ? 1.307 -1.608 -6.692 1.00 97.69 101 LEU A N 1
ATOM 741 C CA . LEU A 1 101 ? 0.014 -2.159 -6.294 1.00 97.69 101 LEU A CA 1
ATOM 742 C C . LEU A 1 101 ? 0.159 -3.269 -5.255 1.00 97.69 101 LEU A C 1
ATOM 744 O O . LEU A 1 101 ? -0.601 -3.301 -4.286 1.00 97.69 101 LEU A O 1
ATOM 748 N N . VAL A 1 102 ? 1.123 -4.172 -5.444 1.00 97.25 102 VAL A N 1
ATOM 749 C CA . VAL A 1 102 ? 1.327 -5.298 -4.530 1.00 97.25 102 VAL A CA 1
ATOM 750 C C . VAL A 1 102 ? 1.882 -4.818 -3.192 1.00 97.25 102 VAL A C 1
ATOM 752 O O . VAL A 1 102 ? 1.366 -5.252 -2.162 1.00 97.25 102 VAL A O 1
ATOM 755 N N . SER A 1 103 ? 2.840 -3.882 -3.178 1.00 96.94 103 SER A N 1
ATOM 756 C CA . SER A 1 103 ? 3.382 -3.366 -1.916 1.00 96.94 103 SER A CA 1
ATOM 757 C C . SER A 1 103 ? 2.336 -2.570 -1.136 1.00 96.94 103 SER A C 1
ATOM 759 O O . SER A 1 103 ? 2.113 -2.855 0.040 1.00 96.94 103 SER A O 1
ATOM 761 N N . LEU A 1 104 ? 1.598 -1.665 -1.798 1.00 97.75 104 LEU A N 1
ATOM 762 C CA . LEU A 1 104 ? 0.497 -0.909 -1.186 1.00 97.75 104 LEU A CA 1
ATOM 763 C C . LEU A 1 104 ? -0.600 -1.838 -0.651 1.00 97.75 104 LEU A C 1
ATOM 765 O O . LEU A 1 104 ? -1.099 -1.657 0.463 1.00 97.75 104 LEU A O 1
ATOM 769 N N . GLY A 1 105 ? -0.983 -2.833 -1.451 1.00 97.12 105 GLY A N 1
ATOM 770 C CA . GLY A 1 105 ? -2.018 -3.798 -1.111 1.00 97.12 105 GLY A CA 1
ATOM 771 C C . GLY A 1 105 ? -1.646 -4.635 0.108 1.00 97.12 105 GLY A C 1
ATOM 772 O O . GLY A 1 105 ? -2.329 -4.572 1.132 1.00 97.12 105 GLY A O 1
ATOM 773 N N . LEU A 1 106 ? -0.565 -5.409 -0.002 1.00 96.25 106 LEU A N 1
ATOM 774 C CA . LEU A 1 106 ? -0.166 -6.383 1.014 1.00 96.25 106 LEU A CA 1
ATOM 775 C C . LEU A 1 106 ? 0.395 -5.727 2.275 1.00 96.25 106 LEU A C 1
ATOM 777 O O . LEU A 1 106 ? 0.008 -6.115 3.375 1.00 96.25 106 LEU A O 1
ATOM 781 N N . GLY A 1 107 ? 1.278 -4.741 2.122 1.00 94.19 107 GLY A N 1
ATOM 782 C CA . GLY A 1 107 ? 2.006 -4.155 3.247 1.00 94.19 107 GLY A CA 1
ATOM 783 C C . GLY A 1 107 ? 1.193 -3.161 4.072 1.00 94.19 107 GLY A C 1
ATOM 784 O O . GLY A 1 107 ? 1.473 -2.979 5.254 1.00 94.19 107 GLY A O 1
ATOM 785 N N . TYR A 1 108 ? 0.180 -2.524 3.472 1.00 97.75 108 TYR A N 1
ATOM 786 C CA . TYR A 1 108 ? -0.489 -1.368 4.078 1.00 97.75 108 TYR A CA 1
ATOM 787 C C . TYR A 1 108 ? -2.012 -1.518 4.125 1.00 97.75 108 TYR A C 1
ATOM 789 O O . TYR A 1 108 ? -2.613 -1.408 5.197 1.00 97.75 108 TYR A O 1
ATOM 797 N N . LEU A 1 109 ? -2.660 -1.782 2.985 1.00 97.75 109 LEU A N 1
ATOM 798 C CA . LEU A 1 109 ? -4.125 -1.804 2.901 1.00 97.75 109 LEU A CA 1
ATOM 799 C C . LEU A 1 109 ? -4.744 -3.028 3.579 1.00 97.75 109 LEU A C 1
ATOM 801 O O . LEU A 1 109 ? -5.694 -2.874 4.346 1.00 97.75 109 LEU A O 1
ATOM 805 N N . VAL A 1 110 ? -4.235 -4.232 3.305 1.00 97.88 110 VAL A N 1
ATOM 806 C CA . VAL A 1 110 ? -4.804 -5.483 3.835 1.00 97.88 110 VAL A CA 1
ATOM 807 C C . VAL A 1 110 ? -4.775 -5.524 5.371 1.00 97.88 110 VAL A C 1
ATOM 809 O O . VAL A 1 110 ? -5.840 -5.758 5.956 1.00 97.88 110 VAL A O 1
ATOM 812 N N . PRO A 1 111 ? -3.647 -5.242 6.060 1.00 97.44 111 PRO A N 1
ATOM 813 C CA . PRO A 1 111 ? -3.632 -5.242 7.520 1.00 97.44 111 PRO A CA 1
ATOM 814 C C . PRO A 1 111 ? -4.532 -4.157 8.119 1.00 97.44 111 PRO A C 1
ATOM 816 O O . PRO A 1 111 ? -5.258 -4.418 9.082 1.00 97.44 111 PRO A O 1
ATOM 819 N N . ALA A 1 112 ? -4.551 -2.958 7.520 1.00 97.69 112 ALA A N 1
ATOM 820 C CA . ALA A 1 112 ? -5.437 -1.880 7.950 1.00 97.69 112 ALA A CA 1
ATOM 821 C C . ALA A 1 112 ? -6.904 -2.308 7.837 1.00 97.69 112 ALA A C 1
ATOM 823 O O . ALA A 1 112 ? -7.683 -2.153 8.776 1.00 97.69 112 ALA A O 1
ATOM 824 N N . TRP A 1 113 ? -7.283 -2.888 6.699 1.00 97.62 113 TRP A N 1
ATOM 825 C CA . TRP A 1 113 ? -8.645 -3.330 6.432 1.00 97.62 113 TRP A CA 1
ATOM 826 C C . TRP A 1 113 ? -9.091 -4.452 7.372 1.00 97.62 113 TRP A C 1
ATOM 828 O O . TRP A 1 113 ? -10.217 -4.400 7.881 1.00 97.62 113 TRP A O 1
ATOM 838 N N . ALA A 1 114 ? -8.212 -5.414 7.664 1.00 97.50 114 ALA A N 1
ATOM 839 C CA . ALA A 1 114 ? -8.463 -6.450 8.662 1.00 97.50 114 ALA A CA 1
ATOM 840 C C . ALA A 1 114 ? -8.737 -5.829 10.043 1.00 97.50 114 ALA A C 1
ATOM 842 O O . ALA A 1 114 ? -9.774 -6.112 10.653 1.00 97.50 114 ALA A O 1
ATOM 843 N N . GLY A 1 115 ? -7.874 -4.908 10.486 1.00 96.75 115 GLY A N 1
ATOM 844 C CA . GLY A 1 115 ? -8.045 -4.179 11.744 1.00 96.75 115 GLY A CA 1
ATOM 845 C C . GLY A 1 115 ? -9.362 -3.408 11.809 1.00 96.75 115 GLY A C 1
ATOM 846 O O . GLY A 1 115 ? -10.151 -3.586 12.737 1.00 96.75 115 GLY A O 1
ATOM 847 N N . ILE A 1 116 ? -9.660 -2.608 10.783 1.00 96.06 116 ILE A N 1
ATOM 848 C CA . ILE A 1 116 ? -10.896 -1.814 10.687 1.00 96.06 116 ILE A CA 1
ATOM 849 C C . ILE A 1 116 ? -12.135 -2.712 10.751 1.00 96.06 116 ILE A C 1
ATOM 851 O O . ILE A 1 116 ? -13.107 -2.391 11.440 1.00 96.06 116 ILE A O 1
ATOM 855 N N . THR A 1 117 ? -12.117 -3.826 10.019 1.00 96.00 117 THR A N 1
ATOM 856 C CA . THR A 1 117 ? -13.260 -4.738 9.911 1.00 96.00 117 THR A CA 1
ATOM 857 C C . THR A 1 117 ? -13.552 -5.424 11.238 1.00 96.00 117 THR A C 1
ATOM 859 O O . THR A 1 117 ? -14.720 -5.503 11.626 1.00 96.00 117 THR A O 1
ATOM 862 N N . VAL A 1 118 ? -12.520 -5.891 11.947 1.00 95.00 118 VAL A N 1
ATOM 863 C CA . VAL A 1 118 ? -12.697 -6.538 13.253 1.00 95.00 118 VAL A CA 1
ATOM 864 C C . VAL A 1 118 ? -13.058 -5.516 14.325 1.00 95.00 118 VAL A C 1
ATOM 866 O O . VAL A 1 118 ? -14.031 -5.718 15.050 1.00 95.00 118 VAL A O 1
ATOM 869 N N . GLY A 1 119 ? -12.354 -4.386 14.391 1.00 94.06 119 GLY A N 1
ATOM 870 C CA . GLY A 1 119 ? -12.605 -3.376 15.416 1.00 94.06 119 GLY A CA 1
ATOM 871 C C . GLY A 1 119 ? -14.034 -2.831 15.390 1.00 94.06 119 GLY A C 1
ATOM 872 O O . GLY A 1 119 ? -14.659 -2.665 16.437 1.00 94.06 119 GLY A O 1
ATOM 873 N N . ARG A 1 120 ? -14.613 -2.628 14.197 1.00 93.25 120 ARG A N 1
ATOM 874 C CA . ARG A 1 120 ? -16.002 -2.151 14.052 1.00 93.25 120 ARG A CA 1
ATOM 875 C C . ARG A 1 120 ? -17.045 -3.105 14.631 1.00 93.25 120 ARG A C 1
ATOM 877 O O . ARG A 1 120 ? -18.163 -2.668 14.895 1.00 93.25 120 ARG A O 1
ATOM 884 N N . ARG A 1 121 ? -16.703 -4.384 14.809 1.00 93.50 121 ARG A N 1
ATOM 885 C CA . ARG A 1 121 ? -17.580 -5.393 15.421 1.00 93.50 121 ARG A CA 1
ATOM 886 C C . ARG A 1 121 ? -17.520 -5.368 16.949 1.00 93.50 121 ARG A C 1
ATOM 888 O O . ARG A 1 121 ? -18.394 -5.938 17.592 1.00 93.50 121 ARG A O 1
ATOM 895 N N . VAL A 1 122 ? -16.528 -4.699 17.536 1.00 90.06 122 VAL A N 1
ATOM 896 C CA . VAL A 1 122 ? -16.376 -4.586 18.988 1.00 90.06 122 VAL A CA 1
ATOM 897 C C . VAL A 1 122 ? -17.190 -3.398 19.495 1.00 90.06 122 VAL A C 1
ATOM 899 O O . VAL A 1 122 ? -16.873 -2.238 19.236 1.00 90.06 122 VAL A O 1
ATOM 902 N N . THR A 1 123 ? -18.253 -3.693 20.239 1.00 79.50 123 THR A N 1
ATOM 903 C CA . THR A 1 123 ? -19.253 -2.713 20.697 1.00 79.50 123 THR A CA 1
ATOM 904 C C . THR A 1 123 ? -18.959 -2.104 22.071 1.00 79.50 123 THR A C 1
ATOM 906 O O . THR A 1 123 ? -19.542 -1.081 22.415 1.00 79.50 123 THR A O 1
ATOM 909 N N . HIS A 1 124 ? -18.013 -2.660 22.832 1.00 81.69 124 HIS A N 1
ATOM 910 C CA . HIS A 1 124 ? -17.710 -2.278 24.220 1.00 81.69 124 HIS A CA 1
ATOM 911 C C . HIS A 1 124 ? -16.783 -1.048 24.353 1.00 81.69 124 HIS A C 1
ATOM 913 O O . HIS A 1 124 ? -16.002 -0.953 25.293 1.00 81.69 124 HIS A O 1
ATOM 919 N N . GLY A 1 125 ? -16.795 -0.120 23.387 1.00 78.81 125 GLY A N 1
ATOM 920 C CA . GLY A 1 125 ? -15.953 1.094 23.401 1.00 78.81 125 GLY A CA 1
ATOM 921 C C . GLY A 1 125 ? -14.456 0.873 23.122 1.00 78.81 125 GLY A C 1
ATOM 922 O O . GLY A 1 125 ? -13.724 1.829 22.875 1.00 78.81 125 GLY A O 1
ATOM 923 N N . THR A 1 126 ? -13.999 -0.378 23.069 1.00 88.06 126 THR A N 1
ATOM 924 C CA . THR A 1 126 ? -12.595 -0.774 22.855 1.00 88.06 126 THR A CA 1
ATOM 925 C C . THR A 1 126 ? -12.270 -1.161 21.409 1.00 88.06 126 THR A C 1
ATOM 927 O O . THR A 1 126 ? -11.201 -1.703 21.133 1.00 88.06 126 THR A O 1
ATOM 930 N N . GLY A 1 127 ? -13.162 -0.875 20.452 1.00 89.12 127 GLY A N 1
ATOM 931 C CA . GLY A 1 127 ? -12.989 -1.313 19.062 1.00 89.12 127 GLY A CA 1
ATOM 932 C C . GLY A 1 127 ? -11.733 -0.784 18.377 1.00 89.12 127 GLY A C 1
ATOM 933 O O . GLY A 1 127 ? -11.126 -1.503 17.592 1.00 89.12 127 GLY A O 1
ATOM 934 N N . TRP A 1 128 ? -11.265 0.409 18.744 1.00 91.50 128 TRP A N 1
ATOM 935 C CA . TRP A 1 128 ? -10.010 0.957 18.227 1.00 91.50 128 TRP A CA 1
ATOM 936 C C . TRP A 1 128 ? -8.778 0.157 18.692 1.00 91.50 128 TRP A C 1
ATOM 938 O O . TRP A 1 128 ? -7.893 -0.099 17.882 1.00 91.50 128 TRP A O 1
ATOM 948 N N . LEU A 1 129 ? -8.747 -0.316 19.947 1.00 93.06 129 LEU A N 1
ATOM 949 C CA . LEU A 1 129 ? -7.677 -1.184 20.463 1.00 93.06 129 LEU A CA 1
ATOM 950 C C . LEU A 1 129 ? -7.686 -2.542 19.763 1.00 93.06 129 LEU A C 1
ATOM 952 O O . LEU A 1 129 ? -6.640 -3.028 19.337 1.00 93.06 129 LEU A O 1
ATOM 956 N N . ALA A 1 130 ? -8.874 -3.130 19.597 1.00 93.69 130 ALA A N 1
ATOM 957 C CA . ALA A 1 130 ? -9.029 -4.375 18.853 1.00 93.69 130 ALA A CA 1
ATOM 958 C C . ALA A 1 130 ? -8.586 -4.209 17.390 1.00 93.69 130 ALA A C 1
ATOM 960 O O . ALA A 1 130 ? -7.899 -5.075 16.852 1.00 93.69 130 ALA A O 1
ATOM 961 N N . ALA A 1 131 ? -8.912 -3.076 16.762 1.00 94.94 131 ALA A N 1
ATOM 962 C CA . ALA A 1 131 ? -8.477 -2.766 15.407 1.00 94.94 131 ALA A CA 1
ATOM 963 C C . ALA A 1 131 ? -6.952 -2.693 15.293 1.00 94.94 131 ALA A C 1
ATOM 965 O O . ALA A 1 131 ? -6.384 -3.281 14.374 1.00 94.94 131 ALA A O 1
ATOM 966 N N . MET A 1 132 ? -6.292 -2.015 16.237 1.00 96.62 132 MET A N 1
ATOM 967 C CA . MET A 1 132 ? -4.831 -1.934 16.293 1.00 96.62 132 MET A CA 1
ATOM 968 C C . MET A 1 132 ? -4.199 -3.313 16.476 1.00 96.62 132 MET A C 1
ATOM 970 O O . MET A 1 132 ? -3.311 -3.673 15.710 1.00 96.62 132 MET A O 1
ATOM 974 N N . ALA A 1 133 ? -4.677 -4.100 17.443 1.00 96.62 133 ALA A N 1
ATOM 975 C CA . ALA A 1 133 ? -4.143 -5.431 17.722 1.00 96.62 133 ALA A CA 1
ATOM 976 C C . ALA A 1 133 ? -4.242 -6.355 16.497 1.00 96.62 133 ALA A C 1
ATOM 978 O O . ALA A 1 133 ? -3.277 -7.035 16.149 1.00 96.62 133 ALA A O 1
ATOM 979 N N . ILE A 1 134 ? -5.381 -6.330 15.800 1.00 97.56 134 ILE A N 1
ATOM 980 C CA . ILE A 1 134 ? -5.580 -7.110 14.574 1.00 97.56 134 ILE A CA 1
ATOM 981 C C . ILE A 1 134 ? -4.719 -6.582 13.428 1.00 97.56 134 ILE A C 1
ATOM 983 O O . ILE A 1 134 ? -4.155 -7.388 12.696 1.00 97.56 134 ILE A O 1
ATOM 987 N N . ALA A 1 135 ? -4.569 -5.265 13.274 1.00 96.50 135 ALA A N 1
ATOM 988 C CA . ALA A 1 135 ? -3.695 -4.698 12.249 1.00 96.50 135 ALA A CA 1
ATOM 989 C C . ALA A 1 135 ? -2.225 -5.093 12.476 1.00 96.50 135 ALA A C 1
ATOM 991 O O . ALA A 1 135 ? -1.560 -5.499 11.523 1.00 96.50 135 ALA A O 1
ATOM 992 N N . VAL A 1 136 ? -1.735 -5.052 13.723 1.00 97.62 136 VAL A N 1
ATOM 993 C CA . VAL A 1 136 ? -0.395 -5.552 14.085 1.00 97.62 136 VAL A CA 1
ATOM 994 C C . VAL A 1 136 ? -0.285 -7.040 13.762 1.00 97.62 136 VAL A C 1
ATOM 996 O O . VAL A 1 136 ? 0.613 -7.435 13.023 1.00 97.62 136 VAL A O 1
ATOM 999 N N . GLY A 1 137 ? -1.212 -7.859 14.266 1.00 96.94 137 GLY A N 1
ATOM 1000 C CA . GLY A 1 137 ? -1.189 -9.308 14.062 1.00 96.94 137 GLY A CA 1
ATOM 1001 C C . GLY A 1 137 ? -1.225 -9.697 12.584 1.00 96.94 137 GLY A C 1
ATOM 1002 O O . GLY A 1 137 ? -0.429 -10.526 12.153 1.00 96.94 137 GLY A O 1
ATOM 1003 N N . ALA A 1 138 ? -2.082 -9.053 11.788 1.00 96.75 138 ALA A N 1
ATOM 1004 C CA . ALA A 1 138 ? -2.164 -9.266 10.346 1.00 96.75 138 ALA A CA 1
ATOM 1005 C C . ALA A 1 138 ? -0.876 -8.840 9.630 1.00 96.75 138 ALA A C 1
ATOM 1007 O O . ALA A 1 138 ? -0.380 -9.578 8.783 1.00 96.75 138 ALA A O 1
ATOM 1008 N N . SER A 1 139 ? -0.302 -7.690 9.992 1.00 96.38 139 SER A N 1
ATOM 1009 C CA . SER A 1 139 ? 0.946 -7.207 9.390 1.00 96.38 139 SER A CA 1
ATOM 1010 C C . SER A 1 139 ? 2.116 -8.143 9.687 1.00 96.38 139 SER A C 1
ATOM 1012 O O . SER A 1 139 ? 2.908 -8.446 8.795 1.00 96.38 139 SER A O 1
ATOM 1014 N N . LEU A 1 140 ? 2.216 -8.636 10.926 1.00 96.06 140 LEU A N 1
ATOM 1015 C CA . LEU A 1 140 ? 3.234 -9.608 11.320 1.00 96.06 140 LEU A CA 1
ATOM 1016 C C . LEU A 1 140 ? 3.013 -10.941 10.610 1.00 96.06 140 LEU A C 1
ATOM 1018 O O . LEU A 1 140 ? 3.954 -11.462 10.028 1.00 96.06 140 LEU A O 1
ATOM 1022 N N . ALA A 1 141 ? 1.777 -11.447 10.572 1.00 96.19 141 ALA A N 1
ATOM 1023 C CA . ALA A 1 141 ? 1.450 -12.688 9.875 1.00 96.19 141 ALA A CA 1
ATOM 1024 C C . ALA A 1 141 ? 1.816 -12.623 8.385 1.00 96.19 141 ALA A C 1
ATOM 1026 O O . ALA A 1 141 ? 2.449 -13.545 7.876 1.00 96.19 141 ALA A O 1
ATOM 1027 N N . ILE A 1 142 ? 1.482 -11.527 7.695 1.00 94.44 142 ILE A N 1
ATOM 1028 C CA . ILE A 1 142 ? 1.851 -11.328 6.286 1.00 94.44 142 ILE A CA 1
ATOM 1029 C C . ILE A 1 142 ? 3.372 -11.255 6.142 1.00 94.44 142 ILE A C 1
ATOM 1031 O O . ILE A 1 142 ? 3.928 -11.956 5.303 1.00 94.44 142 ILE A O 1
ATOM 1035 N N . SER A 1 143 ? 4.056 -10.490 6.997 1.00 92.38 143 SER A N 1
ATOM 1036 C CA . SER A 1 143 ? 5.521 -10.375 6.959 1.00 92.38 143 SER A CA 1
ATOM 1037 C C . SER A 1 143 ? 6.204 -11.729 7.178 1.00 92.38 143 SER A C 1
ATOM 1039 O O . SER A 1 143 ? 7.150 -12.067 6.472 1.00 92.38 143 SER A O 1
ATOM 1041 N N . THR A 1 144 ? 5.702 -12.542 8.112 1.00 92.69 144 THR A N 1
ATOM 1042 C CA . THR A 1 144 ? 6.201 -13.898 8.372 1.00 92.69 144 THR A CA 1
ATOM 1043 C C . THR A 1 144 ? 5.942 -14.836 7.195 1.00 92.69 144 THR A C 1
ATOM 1045 O O . THR A 1 144 ? 6.836 -15.596 6.833 1.00 92.69 144 THR A O 1
ATOM 1048 N N . LEU A 1 145 ? 4.758 -14.778 6.576 1.00 91.25 145 LEU A N 1
ATOM 1049 C CA . LEU A 1 145 ? 4.439 -15.572 5.384 1.00 91.25 145 LEU A CA 1
ATOM 1050 C C . LEU A 1 145 ? 5.319 -15.187 4.189 1.00 91.25 145 LEU A C 1
ATOM 1052 O O . LEU A 1 145 ? 5.794 -16.053 3.465 1.00 91.25 145 LEU A O 1
ATOM 1056 N N . VAL A 1 146 ? 5.570 -13.896 3.984 1.00 89.19 146 VAL A N 1
ATOM 1057 C CA . VAL A 1 146 ? 6.477 -13.432 2.927 1.00 89.19 146 VAL A CA 1
ATOM 1058 C C . VAL A 1 146 ? 7.907 -13.893 3.203 1.00 89.19 146 VAL A C 1
ATOM 1060 O O . VAL A 1 146 ? 8.571 -14.403 2.301 1.00 89.19 146 VAL A O 1
ATOM 1063 N N . ALA A 1 147 ? 8.378 -13.759 4.445 1.00 86.50 147 ALA A N 1
ATOM 1064 C CA . ALA A 1 147 ? 9.713 -14.203 4.829 1.00 86.50 147 ALA A CA 1
ATOM 1065 C C . ALA A 1 147 ? 9.891 -15.720 4.649 1.00 86.50 147 ALA A C 1
ATOM 1067 O O . ALA A 1 147 ? 10.942 -16.156 4.184 1.00 86.50 147 ALA A O 1
ATOM 1068 N N . SER A 1 148 ? 8.871 -16.527 4.963 1.00 86.62 148 SER A N 1
ATOM 1069 C CA . SER A 1 148 ? 8.936 -17.979 4.768 1.00 86.62 148 SER A CA 1
ATOM 1070 C C . SER A 1 148 ? 8.929 -18.372 3.292 1.00 86.62 148 SER A C 1
ATOM 1072 O O . SER A 1 148 ? 9.663 -19.279 2.914 1.00 86.62 148 SER A O 1
ATOM 1074 N N . LEU A 1 149 ? 8.179 -17.665 2.442 1.00 81.94 149 LEU A N 1
ATOM 1075 C CA . LEU A 1 149 ? 8.240 -17.854 0.989 1.00 81.94 149 LEU A CA 1
ATOM 1076 C C . LEU A 1 149 ? 9.630 -17.524 0.431 1.00 81.94 149 LEU A C 1
ATOM 1078 O O . LEU A 1 149 ? 10.124 -18.248 -0.427 1.00 81.94 149 LEU A O 1
ATOM 1082 N N . GLY A 1 150 ? 10.276 -16.475 0.947 1.00 68.31 150 GLY A N 1
ATOM 1083 C CA . GLY A 1 150 ? 11.649 -16.118 0.582 1.00 68.31 150 GLY A CA 1
ATOM 1084 C C . GLY A 1 150 ? 12.707 -17.117 1.064 1.00 68.31 150 GLY A C 1
ATOM 1085 O O . GLY A 1 150 ? 13.754 -17.221 0.444 1.00 68.31 150 GLY A O 1
ATOM 1086 N N . ALA A 1 151 ? 12.439 -17.871 2.134 1.00 60.28 151 ALA A N 1
ATOM 1087 C CA . ALA A 1 151 ? 13.330 -18.926 2.626 1.00 60.28 151 ALA A CA 1
ATOM 1088 C C . ALA A 1 151 ? 13.199 -20.258 1.858 1.00 60.28 151 ALA A C 1
ATOM 1090 O O . ALA A 1 151 ? 14.019 -21.154 2.048 1.00 60.28 151 ALA A O 1
ATOM 1091 N N . LEU A 1 152 ? 12.155 -20.408 1.034 1.00 53.62 152 LEU A N 1
ATOM 1092 C CA . LEU A 1 152 ? 11.875 -21.611 0.241 1.00 53.62 152 LEU A CA 1
ATOM 1093 C C . LEU A 1 152 ? 12.322 -21.498 -1.229 1.00 53.62 152 LEU A C 1
ATOM 1095 O O . LEU A 1 152 ? 12.214 -22.488 -1.955 1.00 53.62 152 LEU A O 1
ATOM 1099 N N . GLY A 1 153 ? 12.765 -20.317 -1.672 1.00 43.84 153 GLY A N 1
ATOM 1100 C CA . GLY A 1 153 ? 13.266 -20.048 -3.027 1.00 43.84 153 GLY A CA 1
ATOM 1101 C C . GLY A 1 153 ? 14.773 -19.860 -3.057 1.00 43.84 153 GLY A C 1
ATOM 1102 O O . GLY A 1 153 ? 15.363 -20.211 -4.101 1.00 43.84 153 GLY A O 1
#

Secondary structure (DSSP, 8-state):
--HHHHHHHHHHHHHHHHHHHTT--HHHHHHHHHHHHHHH-STT--THHHHHHHHHHHHHHIIIIIHHHHHHHHHHHHT-STTTT-SSHHHHHHHHHHHHHHHIIIIIIHHHHHHHHHHTT--SS-HHHHHHHHHHHHHHHHHHHHHHHHH--

Sequence (153 aa):
MSFAALVTGAARALWQGASLGIQYNPVFGIAGAVIAAALLGYPRAPRERRFWAGAIIAIAWLAGDGLMILGRTREVVDGVGAFAHVTPAWVAYVLVAGWALVSLGLGYLVPAWAGITVGRRVTHGTGWLAAMAIAVGASLAISTLVASLGALG

Radius of gyration: 17.9 Å; chains: 1; bounding box: 39×34×56 Å

pLDDT: mean 91.8, std 7.79, range [43.84, 98.38]